Protein AF-A0A227FUS6-F1 (afdb_monomer_lite)

Structure (mmCIF, N/CA/C/O backbone):
data_AF-A0A227FUS6-F1
#
_entry.id   AF-A0A227FUS6-F1
#
loop_
_atom_site.group_PDB
_atom_site.id
_atom_site.type_symbol
_atom_site.label_atom_id
_atom_site.label_alt_id
_atom_site.label_comp_id
_atom_site.label_asym_id
_atom_site.label_entity_id
_atom_site.label_seq_id
_atom_site.pdbx_PDB_ins_code
_atom_site.Cartn_x
_atom_site.Cartn_y
_atom_site.Cartn_z
_atom_site.occupancy
_atom_site.B_iso_or_equiv
_atom_site.auth_seq_id
_atom_site.auth_comp_id
_atom_site.auth_asym_id
_atom_site.auth_atom_id
_atom_site.pdbx_PDB_model_num
ATOM 1 N N . MET A 1 1 ? -8.475 -4.785 -5.002 1.00 61.50 1 MET A N 1
ATOM 2 C CA . MET A 1 1 ? -7.171 -4.268 -4.537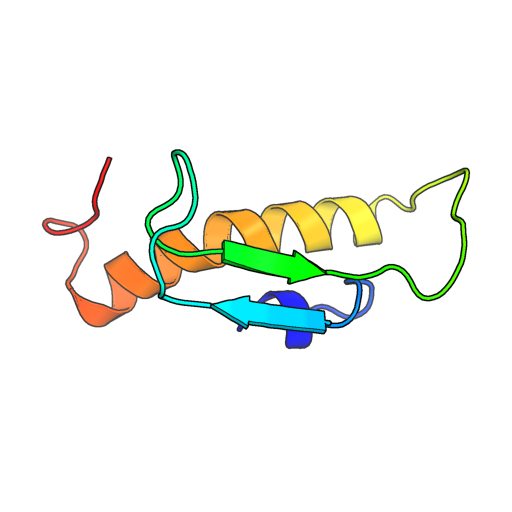 1.00 61.50 1 MET A CA 1
ATOM 3 C C . MET A 1 1 ? -6.626 -3.356 -5.619 1.00 61.50 1 MET A C 1
ATOM 5 O O . MET A 1 1 ? -6.510 -3.826 -6.744 1.00 61.50 1 MET A O 1
ATOM 9 N N . VAL A 1 2 ? -6.392 -2.075 -5.314 1.00 67.31 2 VAL A N 1
ATOM 10 C CA . VAL A 1 2 ? -6.124 -1.022 -6.317 1.00 67.31 2 VAL A CA 1
ATOM 11 C C . VAL A 1 2 ? -4.991 -1.416 -7.268 1.00 67.31 2 VAL A C 1
ATOM 13 O O . VAL A 1 2 ? -5.201 -1.373 -8.471 1.00 67.31 2 VAL A O 1
ATOM 16 N N . GLY A 1 3 ? -3.886 -1.972 -6.761 1.00 65.38 3 GLY A N 1
ATOM 17 C CA . GLY A 1 3 ? -2.760 -2.440 -7.583 1.00 65.38 3 GLY A CA 1
ATOM 18 C C . GLY A 1 3 ? -3.056 -3.563 -8.582 1.00 65.38 3 GLY A C 1
ATOM 19 O O . GLY A 1 3 ? -2.271 -3.776 -9.485 1.00 65.38 3 GLY A O 1
ATOM 20 N N . ARG A 1 4 ? -4.190 -4.270 -8.496 1.00 63.41 4 ARG A N 1
ATOM 21 C CA . ARG A 1 4 ? -4.616 -5.210 -9.557 1.00 63.41 4 ARG A CA 1
ATOM 22 C C . ARG A 1 4 ? -5.441 -4.528 -10.654 1.00 63.41 4 ARG A C 1
ATOM 24 O O . ARG A 1 4 ? -5.609 -5.085 -11.730 1.00 63.41 4 ARG A O 1
ATOM 31 N N . LEU A 1 5 ? -6.020 -3.370 -10.348 1.00 70.56 5 LEU A N 1
ATOM 32 C CA . LEU A 1 5 ? -6.908 -2.628 -11.241 1.00 70.56 5 LEU A CA 1
ATOM 33 C C . LEU A 1 5 ? -6.158 -1.565 -12.052 1.00 70.56 5 LEU A C 1
ATOM 35 O O . LEU A 1 5 ? -6.679 -1.126 -13.073 1.00 70.56 5 LEU A O 1
ATOM 39 N N . VAL A 1 6 ? -4.966 -1.138 -11.613 1.00 75.06 6 VAL A N 1
ATOM 40 C CA . VAL A 1 6 ? -4.188 -0.128 -12.339 1.00 75.06 6 VAL A CA 1
ATOM 41 C C . VAL A 1 6 ? -3.385 -0.778 -13.475 1.00 75.06 6 VAL A C 1
ATOM 43 O O . VAL A 1 6 ? -2.707 -1.774 -13.228 1.00 75.06 6 VAL A O 1
ATOM 46 N N . PRO A 1 7 ? -3.424 -0.230 -14.705 1.00 66.31 7 PRO A N 1
ATOM 47 C CA . PRO A 1 7 ? -2.878 -0.873 -15.905 1.00 66.31 7 PRO A CA 1
ATOM 48 C C . PRO A 1 7 ? -1.372 -1.176 -15.904 1.00 66.31 7 PRO A C 1
ATOM 50 O O . PRO A 1 7 ? -0.963 -2.082 -16.620 1.00 66.31 7 PRO A O 1
ATOM 53 N N . GLU A 1 8 ? -0.547 -0.449 -15.145 1.00 73.06 8 GLU A N 1
ATOM 54 C CA . GLU A 1 8 ? 0.918 -0.627 -15.161 1.00 73.06 8 GLU A CA 1
ATOM 55 C C . GLU A 1 8 ? 1.505 -1.107 -13.828 1.00 73.06 8 GLU A C 1
ATOM 57 O O . GLU A 1 8 ? 2.719 -1.053 -13.647 1.00 73.06 8 GLU A O 1
ATOM 62 N N . HIS A 1 9 ? 0.693 -1.555 -12.872 1.00 74.69 9 HIS A N 1
ATOM 63 C CA . HIS A 1 9 ? 1.214 -1.986 -11.575 1.00 74.69 9 HIS A CA 1
ATOM 64 C C . HIS A 1 9 ? 1.760 -3.421 -11.612 1.00 74.69 9 HIS A C 1
ATOM 66 O O . HIS A 1 9 ? 1.197 -4.290 -12.277 1.00 74.69 9 HIS A O 1
ATOM 72 N N . ASP A 1 10 ? 2.820 -3.684 -10.845 1.00 80.38 10 ASP A N 1
ATOM 73 C CA . ASP A 1 10 ? 3.384 -5.028 -10.718 1.00 80.38 10 ASP A CA 1
ATOM 74 C C . ASP A 1 10 ? 2.369 -6.017 -10.120 1.00 80.38 10 ASP A C 1
ATOM 76 O O . ASP A 1 10 ? 1.570 -5.644 -9.242 1.00 80.38 10 ASP A O 1
ATOM 80 N N . PRO A 1 11 ? 2.397 -7.292 -10.546 1.00 79.62 11 PRO A N 1
ATOM 81 C CA . PRO A 1 11 ? 1.478 -8.293 -10.038 1.00 79.62 11 PRO A CA 1
ATOM 82 C C . PRO A 1 11 ? 1.701 -8.554 -8.543 1.00 79.62 11 PRO A C 1
ATOM 84 O O . PRO A 1 11 ? 2.819 -8.551 -8.018 1.00 79.62 11 PRO A O 1
ATOM 87 N N . VAL A 1 12 ? 0.598 -8.812 -7.836 1.00 81.56 12 VAL A N 1
ATOM 88 C CA . VAL A 1 12 ? 0.636 -9.208 -6.425 1.00 81.56 12 VAL A CA 1
ATOM 89 C C . VAL A 1 12 ? 1.235 -10.607 -6.330 1.00 81.56 12 VAL A C 1
ATOM 91 O O . VAL A 1 12 ? 0.632 -11.576 -6.785 1.00 81.56 12 VAL A O 1
ATOM 94 N N . TYR A 1 13 ? 2.393 -10.713 -5.687 1.00 84.06 13 TYR A N 1
ATOM 95 C CA . TYR A 1 13 ? 3.062 -11.987 -5.448 1.00 84.06 13 TYR A CA 1
ATOM 96 C C . TYR A 1 13 ? 2.525 -12.677 -4.195 1.00 84.06 13 TYR A C 1
ATOM 98 O O . TYR A 1 13 ? 2.264 -13.880 -4.187 1.00 84.06 13 TYR A O 1
ATOM 106 N N . LYS A 1 14 ? 2.351 -11.916 -3.109 1.00 83.25 14 LYS A N 1
ATOM 107 C CA . LYS A 1 14 ? 1.898 -12.470 -1.830 1.00 83.25 14 LYS A CA 1
ATOM 108 C C . LYS A 1 14 ? 1.175 -11.432 -0.987 1.00 83.25 14 LYS A C 1
ATOM 110 O O . LYS A 1 14 ? 1.676 -10.331 -0.789 1.00 83.25 14 LYS A O 1
ATOM 115 N N . VAL A 1 15 ? 0.044 -11.831 -0.413 1.00 85.00 15 VAL A N 1
ATOM 116 C CA . VAL A 1 15 ? -0.671 -11.070 0.620 1.00 85.00 15 VAL A CA 1
ATOM 117 C C . VAL A 1 15 ? -0.583 -11.844 1.930 1.00 85.00 15 VAL A C 1
ATOM 119 O O . VAL A 1 15 ? -0.830 -13.050 1.956 1.00 85.00 15 VAL A O 1
ATOM 122 N N . SER A 1 16 ? -0.207 -11.173 3.016 1.00 84.25 16 SER A N 1
ATOM 123 C CA . SER A 1 16 ? -0.149 -11.768 4.352 1.00 84.25 16 SER A CA 1
ATOM 124 C C . SER A 1 16 ? -0.698 -10.804 5.391 1.00 84.25 16 SER A C 1
ATOM 126 O O . SER A 1 16 ? -0.257 -9.664 5.465 1.00 84.25 16 SER A O 1
ATOM 128 N N . ILE A 1 17 ? -1.595 -11.300 6.239 1.00 85.06 17 ILE A N 1
ATOM 129 C CA . ILE A 1 17 ? -2.081 -10.616 7.450 1.00 85.06 17 ILE A CA 1
ATOM 130 C C . ILE A 1 17 ? -1.342 -11.078 8.713 1.00 85.06 17 ILE A C 1
ATOM 132 O O . ILE A 1 17 ? -1.675 -10.680 9.821 1.00 85.06 17 ILE A O 1
ATOM 136 N N . ILE A 1 18 ? -0.374 -11.985 8.555 1.00 86.81 18 ILE A N 1
ATOM 137 C CA . ILE A 1 18 ? 0.445 -12.466 9.664 1.00 86.81 18 ILE A CA 1
ATOM 138 C C . ILE A 1 18 ? 1.484 -11.384 9.982 1.00 86.81 18 ILE A C 1
ATOM 140 O O . ILE A 1 18 ? 2.244 -11.020 9.072 1.00 86.81 18 ILE A O 1
ATOM 144 N N . PRO A 1 19 ? 1.560 -10.907 11.239 1.00 81.44 19 PRO A N 1
ATOM 145 C CA . PRO A 1 19 ? 2.509 -9.880 11.633 1.00 81.44 19 PRO A CA 1
ATOM 146 C C . PRO A 1 19 ? 3.934 -10.410 11.479 1.00 81.44 19 PRO A C 1
ATOM 148 O O . PRO A 1 19 ? 4.294 -11.450 12.037 1.00 81.44 19 PRO A O 1
ATOM 151 N N . ARG A 1 20 ? 4.753 -9.707 10.695 1.00 80.12 20 ARG A N 1
ATOM 152 C CA . ARG A 1 20 ? 6.161 -10.054 10.459 1.00 80.12 20 ARG A CA 1
ATOM 153 C C . ARG A 1 20 ? 7.007 -8.792 10.592 1.00 80.12 20 ARG A C 1
ATOM 155 O O . ARG A 1 20 ? 6.862 -7.850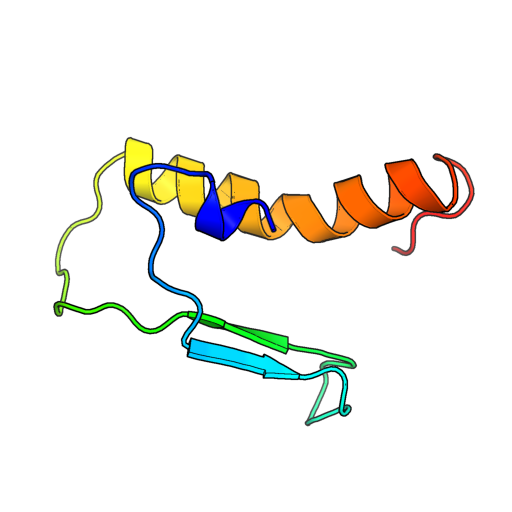 9.816 1.00 80.12 20 ARG A O 1
ATOM 162 N N . GLY A 1 21 ? 7.915 -8.782 11.566 1.00 82.94 21 GLY A N 1
ATOM 163 C CA . GLY A 1 21 ? 8.737 -7.609 11.864 1.00 82.94 21 GLY A CA 1
ATOM 164 C C . GLY A 1 21 ? 7.890 -6.443 12.381 1.00 82.94 21 GLY A C 1
ATOM 165 O O . GLY A 1 21 ? 7.092 -6.621 13.293 1.00 82.94 21 GLY A O 1
ATOM 166 N N . ARG A 1 22 ? 8.066 -5.249 11.800 1.00 82.00 22 ARG A N 1
ATOM 167 C CA . ARG A 1 22 ? 7.345 -4.023 12.201 1.00 82.00 22 ARG A CA 1
ATOM 168 C C . ARG A 1 22 ? 6.004 -3.825 11.482 1.00 82.00 22 ARG A C 1
ATOM 170 O O . ARG A 1 22 ? 5.337 -2.830 11.731 1.00 82.00 22 ARG A O 1
ATOM 177 N N . ALA A 1 23 ? 5.624 -4.737 10.587 1.00 81.00 23 ALA A N 1
ATOM 178 C CA . ALA A 1 23 ? 4.376 -4.664 9.838 1.00 81.00 23 ALA A CA 1
ATOM 179 C C . ALA A 1 23 ? 3.369 -5.701 10.358 1.00 81.00 23 ALA A C 1
ATOM 181 O O . ALA A 1 23 ? 3.707 -6.875 10.535 1.00 81.00 23 ALA A O 1
ATOM 182 N N . LEU A 1 24 ? 2.123 -5.268 10.564 1.00 80.81 24 LEU A N 1
ATOM 183 C CA . LEU A 1 24 ? 1.004 -6.120 10.995 1.00 80.81 24 LEU A CA 1
ATOM 184 C C . LEU A 1 24 ? 0.364 -6.907 9.838 1.00 80.81 24 LEU A C 1
ATOM 186 O O . LEU A 1 24 ? -0.381 -7.852 10.060 1.00 80.81 24 LEU A O 1
ATOM 190 N N . GLY A 1 25 ? 0.699 -6.550 8.603 1.00 82.44 25 GLY A N 1
ATOM 191 C CA . GLY A 1 25 ? 0.319 -7.227 7.374 1.00 82.44 25 GLY A CA 1
ATOM 192 C C . GLY A 1 25 ? 1.097 -6.606 6.219 1.00 82.44 25 GLY A C 1
ATOM 193 O O . GLY A 1 25 ? 1.495 -5.444 6.289 1.00 82.44 25 GLY A O 1
ATOM 194 N N . VAL A 1 26 ? 1.379 -7.382 5.177 1.00 83.81 26 VAL A N 1
ATOM 195 C CA . VAL A 1 26 ? 2.169 -6.918 4.034 1.00 83.81 26 VAL A CA 1
ATOM 196 C C . VAL A 1 26 ? 1.623 -7.483 2.734 1.00 83.81 26 VAL A C 1
ATOM 198 O O . VAL A 1 26 ? 1.273 -8.662 2.635 1.00 83.81 26 VAL A O 1
ATOM 201 N N . THR A 1 27 ? 1.581 -6.615 1.729 1.00 83.50 27 THR A N 1
ATOM 202 C CA . THR A 1 27 ? 1.376 -6.995 0.334 1.00 83.50 27 THR A CA 1
ATOM 203 C C . THR A 1 27 ? 2.702 -6.864 -0.385 1.00 83.50 27 THR A C 1
ATOM 205 O O . THR A 1 27 ? 3.310 -5.798 -0.370 1.00 83.50 27 THR A O 1
ATOM 208 N N . MET A 1 28 ? 3.159 -7.959 -0.978 1.00 83.38 28 MET A N 1
ATOM 209 C CA . MET A 1 28 ? 4.394 -8.022 -1.744 1.00 83.38 28 MET A CA 1
ATOM 210 C C . MET A 1 28 ? 4.057 -8.046 -3.229 1.00 83.38 28 MET A C 1
ATOM 212 O O . MET A 1 28 ? 3.262 -8.879 -3.674 1.00 83.38 28 MET A O 1
ATOM 216 N N . TYR A 1 29 ? 4.700 -7.155 -3.971 1.00 83.00 29 TYR A N 1
ATOM 217 C CA . TYR A 1 29 ? 4.663 -7.102 -5.425 1.00 83.00 29 TYR A CA 1
ATOM 218 C C . TYR A 1 29 ? 6.014 -7.576 -5.949 1.00 83.00 29 TYR A C 1
ATOM 220 O O . TYR A 1 29 ? 7.045 -7.237 -5.363 1.00 83.00 29 TYR A O 1
ATOM 228 N N . LEU A 1 30 ? 6.004 -8.396 -6.996 1.00 83.06 30 LEU A N 1
ATOM 229 C CA . LEU A 1 30 ? 7.225 -8.884 -7.629 1.00 83.06 30 LEU A CA 1
ATOM 230 C C . LEU A 1 30 ? 7.227 -8.398 -9.081 1.00 83.06 30 LEU A C 1
ATOM 232 O O . LEU A 1 30 ? 6.329 -8.793 -9.827 1.00 83.06 30 LEU A O 1
ATOM 236 N N . PRO A 1 31 ? 8.186 -7.548 -9.484 1.00 79.50 31 PRO A N 1
ATOM 237 C CA . PRO A 1 31 ? 8.284 -7.123 -10.870 1.00 79.50 31 PRO A CA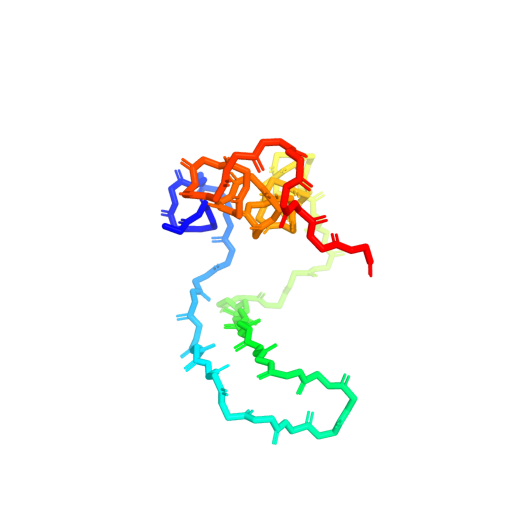 1
ATOM 238 C C . PRO A 1 31 ? 8.654 -8.317 -11.757 1.00 79.50 31 PRO A C 1
ATOM 240 O O . PRO A 1 31 ? 9.544 -9.099 -11.427 1.00 79.50 31 PRO A O 1
ATOM 243 N N . GLU A 1 32 ? 7.968 -8.464 -12.893 1.00 74.06 32 GLU A N 1
ATOM 244 C CA . GLU A 1 32 ? 8.237 -9.549 -13.854 1.00 74.06 32 GLU A CA 1
ATOM 245 C C . GLU A 1 32 ? 9.526 -9.324 -14.655 1.00 74.06 32 GLU A C 1
ATOM 247 O O . GLU A 1 32 ? 10.090 -10.259 -15.222 1.00 74.06 32 GLU A O 1
ATOM 252 N N . GLN A 1 33 ? 9.992 -8.078 -14.719 1.00 77.19 33 GLN A N 1
ATOM 253 C CA . GLN A 1 33 ? 11.196 -7.677 -15.434 1.00 77.19 33 GLN A CA 1
ATOM 254 C C . GLN A 1 33 ? 11.999 -6.710 -14.576 1.00 77.19 33 GLN A C 1
ATOM 256 O O . GLN A 1 33 ? 11.429 -5.857 -13.895 1.00 77.19 33 GLN A O 1
ATOM 261 N N . ASP A 1 34 ? 13.321 -6.819 -14.649 1.00 73.12 34 ASP A N 1
ATOM 262 C CA . ASP A 1 34 ? 14.217 -5.889 -13.975 1.00 73.12 34 ASP A CA 1
ATOM 263 C C . ASP A 1 34 ? 14.169 -4.539 -14.712 1.00 73.12 34 ASP A C 1
ATOM 265 O O . ASP A 1 34 ? 14.627 -4.411 -15.853 1.00 73.12 34 ASP A O 1
ATOM 269 N N . ARG A 1 35 ? 13.512 -3.542 -14.109 1.00 71.31 35 ARG A N 1
ATOM 270 C CA . ARG A 1 35 ? 13.282 -2.227 -14.725 1.00 71.31 35 ARG A CA 1
ATOM 271 C C . ARG A 1 35 ? 14.295 -1.221 -14.193 1.00 71.31 35 ARG A C 1
ATOM 273 O O . ARG A 1 35 ? 14.282 -0.878 -13.017 1.00 71.31 35 ARG A O 1
ATOM 280 N N . VAL A 1 36 ? 15.123 -0.677 -15.085 1.00 73.31 36 VAL A N 1
ATOM 281 C CA . VAL A 1 36 ? 16.065 0.418 -14.764 1.00 73.31 36 VAL A CA 1
ATOM 282 C C . VAL A 1 36 ? 15.375 1.790 -14.808 1.00 73.31 36 VAL A C 1
ATOM 284 O O . VAL A 1 36 ? 15.851 2.762 -14.228 1.00 73.31 36 VAL A O 1
ATOM 287 N N . SER A 1 37 ? 14.239 1.902 -15.502 1.00 78.06 37 SER A N 1
ATOM 288 C CA . SER A 1 37 ? 13.486 3.150 -15.661 1.00 78.06 37 SER A CA 1
ATOM 289 C C . SER A 1 37 ? 11.990 2.906 -15.494 1.00 78.06 37 SER A C 1
ATOM 291 O O . SER A 1 37 ? 11.468 1.875 -15.914 1.00 78.06 37 SER A O 1
ATOM 293 N N . MET A 1 38 ? 11.301 3.868 -14.881 1.00 82.00 38 MET A N 1
ATOM 294 C CA . MET A 1 38 ? 9.873 3.796 -14.569 1.00 82.00 38 MET A CA 1
ATOM 295 C C . MET A 1 38 ? 9.122 4.876 -15.346 1.00 82.00 38 MET A C 1
ATOM 297 O O . MET A 1 38 ? 9.538 6.036 -15.364 1.00 82.00 38 MET A O 1
ATOM 301 N N . SER A 1 39 ? 8.010 4.506 -15.983 1.00 85.06 39 SER A N 1
ATOM 302 C CA . SER A 1 39 ? 7.097 5.475 -16.587 1.00 85.06 39 SER A CA 1
ATOM 303 C C . SER A 1 39 ? 6.398 6.285 -15.489 1.00 85.06 39 SER A C 1
ATOM 305 O O . SER A 1 39 ? 6.221 5.831 -14.353 1.00 85.06 39 SER A O 1
ATOM 307 N N . ARG A 1 40 ? 5.940 7.492 -15.834 1.00 84.56 40 ARG A N 1
ATOM 308 C CA . ARG A 1 40 ? 5.103 8.298 -14.936 1.00 84.56 40 ARG A CA 1
ATOM 309 C C . ARG A 1 40 ? 3.844 7.533 -14.504 1.00 84.56 40 ARG A C 1
ATOM 311 O O . ARG A 1 40 ? 3.490 7.555 -13.332 1.00 84.56 40 ARG A O 1
ATOM 318 N N . GLN A 1 41 ? 3.204 6.836 -15.438 1.00 83.81 41 GLN A N 1
ATOM 319 C CA . GLN A 1 41 ? 1.983 6.072 -15.193 1.00 83.81 41 GLN A CA 1
ATOM 320 C C . GLN A 1 41 ? 2.222 4.892 -14.233 1.00 83.81 41 GLN A C 1
ATOM 322 O O . GLN A 1 41 ? 1.396 4.639 -13.354 1.00 83.81 41 GLN A O 1
ATOM 327 N N . HIS A 1 42 ? 3.374 4.223 -14.305 1.00 82.44 42 HIS A N 1
ATOM 328 C CA . HIS A 1 42 ? 3.760 3.193 -13.340 1.00 82.44 42 HIS A CA 1
ATOM 329 C C . HIS A 1 42 ? 3.977 3.775 -11.930 1.00 82.44 42 HIS A C 1
ATOM 331 O O . HIS A 1 42 ? 3.491 3.210 -10.948 1.00 82.44 42 HIS A O 1
ATOM 337 N N . LEU A 1 43 ? 4.609 4.949 -11.813 1.00 83.50 43 LEU A N 1
ATOM 338 C 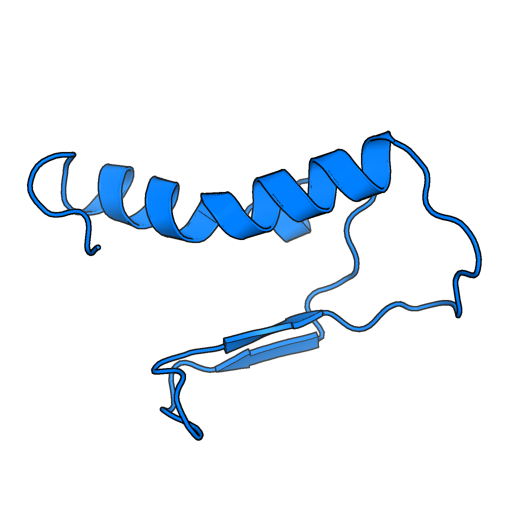CA . LEU A 1 43 ? 4.752 5.647 -10.525 1.00 83.50 43 LEU A CA 1
ATOM 339 C C . LEU A 1 43 ? 3.394 6.060 -9.935 1.00 83.50 43 LEU A C 1
ATOM 341 O O . LEU A 1 43 ? 3.138 5.831 -8.753 1.00 83.50 43 LEU A O 1
ATOM 345 N N . GLU A 1 44 ? 2.495 6.612 -10.752 1.00 85.62 44 GLU A N 1
ATOM 346 C CA . GLU A 1 44 ? 1.127 6.955 -10.333 1.00 85.62 44 GLU A CA 1
ATOM 347 C C . GLU A 1 44 ? 0.340 5.709 -9.890 1.00 85.62 44 GLU A C 1
ATOM 349 O O . GLU A 1 44 ? -0.405 5.746 -8.904 1.00 85.62 44 GLU A O 1
ATOM 354 N N . SER A 1 45 ? 0.561 4.575 -10.559 1.00 84.06 45 SER A N 1
ATOM 355 C CA . SER A 1 45 ? -0.028 3.286 -10.185 1.00 84.06 45 SER A CA 1
ATOM 356 C C . SER A 1 45 ? 0.465 2.803 -8.822 1.00 84.06 45 SER A C 1
ATOM 358 O O . SER A 1 45 ? -0.319 2.295 -8.012 1.00 84.06 45 SER A O 1
ATOM 360 N N . MET A 1 46 ? 1.759 2.976 -8.552 1.00 82.88 46 MET A N 1
ATOM 361 C CA . MET A 1 46 ? 2.383 2.595 -7.288 1.00 82.88 46 MET A CA 1
ATOM 362 C C . MET A 1 46 ? 1.843 3.443 -6.132 1.00 82.88 46 MET A C 1
ATOM 364 O O . MET A 1 46 ? 1.412 2.903 -5.112 1.00 82.88 46 MET A O 1
ATOM 368 N N . ILE A 1 47 ? 1.757 4.763 -6.328 1.00 85.62 47 ILE A N 1
ATOM 369 C CA . ILE A 1 47 ? 1.166 5.694 -5.356 1.00 85.62 47 ILE A CA 1
ATOM 370 C C . ILE A 1 47 ? -0.290 5.313 -5.060 1.00 85.62 47 ILE A C 1
ATOM 372 O O . ILE A 1 47 ? -0.673 5.184 -3.897 1.00 85.62 47 ILE A O 1
ATOM 376 N N . SER A 1 48 ? -1.089 5.059 -6.098 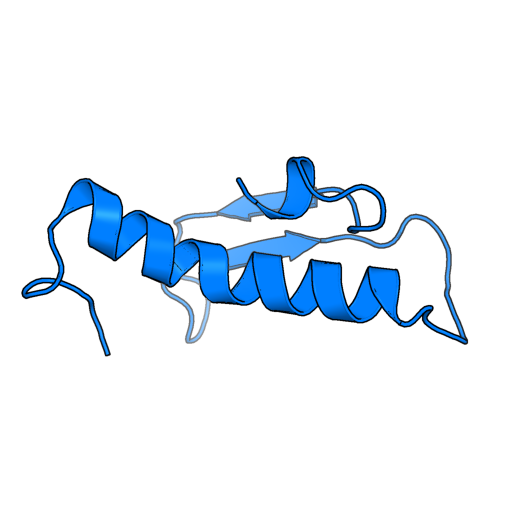1.00 85.50 48 SER A N 1
ATOM 377 C CA . SER A 1 48 ? -2.497 4.661 -5.950 1.00 85.50 48 SER A CA 1
ATOM 378 C C . SER A 1 48 ? -2.656 3.386 -5.113 1.00 85.50 48 SER A C 1
ATOM 380 O O . SER A 1 48 ? -3.584 3.265 -4.312 1.00 85.50 48 SER A O 1
ATOM 382 N N . SER A 1 49 ? -1.726 2.440 -5.250 1.00 83.12 49 SER A N 1
ATOM 383 C CA . SER A 1 49 ? -1.737 1.189 -4.486 1.00 83.12 49 SER A CA 1
ATOM 384 C C . SER A 1 49 ? -1.369 1.385 -3.017 1.00 83.12 49 SER A C 1
ATOM 386 O O . SER A 1 49 ? -1.947 0.711 -2.164 1.00 83.12 49 SER A O 1
ATOM 388 N N . LEU A 1 50 ? -0.474 2.331 -2.708 1.00 83.75 50 LEU A N 1
ATOM 389 C CA . LEU A 1 50 ? -0.128 2.700 -1.330 1.00 83.75 50 LEU A CA 1
ATOM 390 C C . LEU A 1 50 ? -1.315 3.349 -0.604 1.00 83.75 50 LEU A C 1
ATOM 392 O O . LEU A 1 50 ? -1.634 2.965 0.521 1.00 83.75 50 LEU A O 1
ATOM 396 N N . TYR A 1 51 ? -2.020 4.273 -1.262 1.00 84.94 51 TYR A N 1
ATOM 397 C CA . TYR A 1 51 ? -3.208 4.919 -0.686 1.00 84.94 51 TYR A CA 1
ATOM 398 C C . TYR A 1 51 ? -4.435 4.002 -0.612 1.00 84.94 51 TYR A C 1
ATOM 400 O O . TYR A 1 51 ? -5.358 4.266 0.161 1.00 84.94 51 TYR A O 1
ATOM 408 N N . GLY A 1 52 ? -4.448 2.902 -1.370 1.00 85.31 52 GLY A N 1
ATOM 409 C CA . GLY A 1 52 ? -5.576 1.975 -1.425 1.00 85.31 52 GLY A CA 1
ATOM 410 C C . GLY A 1 52 ? -5.949 1.355 -0.075 1.00 85.31 52 GLY A C 1
ATOM 411 O O . GLY A 1 52 ? -7.128 1.097 0.152 1.00 85.31 52 GLY A O 1
ATOM 412 N N . GLY A 1 53 ? -4.983 1.145 0.827 1.00 83.88 53 GLY A N 1
ATOM 413 C CA . GLY A 1 53 ? -5.256 0.636 2.178 1.00 83.88 53 GLY A CA 1
ATOM 414 C C . GLY A 1 53 ? -6.063 1.628 3.016 1.00 83.88 53 GLY A C 1
ATOM 415 O O . GLY A 1 53 ? -7.100 1.272 3.568 1.00 83.88 53 GLY A O 1
ATOM 416 N N . ARG A 1 54 ? -5.644 2.899 3.016 1.00 84.81 54 ARG A N 1
ATOM 417 C CA . ARG A 1 54 ? -6.330 3.970 3.747 1.00 84.81 54 ARG A CA 1
ATOM 418 C C . ARG A 1 54 ? -7.739 4.221 3.210 1.00 84.81 54 ARG A C 1
ATOM 420 O O . ARG A 1 54 ? -8.682 4.307 3.986 1.00 84.81 54 ARG A O 1
ATOM 427 N N . LEU A 1 55 ? -7.884 4.273 1.885 1.00 85.94 55 LEU A N 1
ATOM 428 C CA . LEU A 1 55 ? -9.191 4.390 1.229 1.00 85.94 55 LEU A CA 1
ATOM 429 C C . LEU A 1 55 ? -10.111 3.212 1.569 1.00 85.94 55 LEU A C 1
ATOM 431 O O . LEU A 1 55 ? -11.301 3.406 1.791 1.00 85.94 55 LEU A O 1
ATOM 435 N N . ALA A 1 56 ? -9.577 1.988 1.626 1.00 84.81 56 ALA A N 1
ATOM 436 C CA . ALA A 1 56 ? -10.362 0.820 2.010 1.00 84.81 56 ALA A CA 1
ATOM 437 C C . ALA A 1 56 ? -10.837 0.899 3.471 1.00 84.81 56 ALA A C 1
ATOM 439 O O . ALA A 1 56 ? -11.981 0.546 3.748 1.00 84.81 56 ALA A O 1
ATOM 440 N N . GLU A 1 57 ? -10.001 1.390 4.390 1.00 84.25 57 GLU A N 1
ATOM 441 C CA . GLU A 1 57 ? -10.408 1.629 5.781 1.00 84.25 57 GLU A CA 1
ATOM 442 C C . GLU A 1 57 ? -11.508 2.687 5.878 1.00 84.25 57 GLU A C 1
ATOM 444 O O . GLU A 1 57 ? -12.508 2.462 6.555 1.00 84.25 57 GLU A O 1
ATOM 449 N N . GLU A 1 58 ? -11.365 3.803 5.163 1.00 86.75 58 GLU A N 1
ATOM 450 C CA . GLU A 1 58 ? -12.363 4.874 5.145 1.00 86.75 58 GLU A CA 1
ATOM 451 C C . GLU A 1 58 ? -13.712 4.401 4.586 1.00 86.75 58 GLU A C 1
ATOM 453 O O . GLU A 1 58 ? -14.757 4.691 5.166 1.00 86.75 58 GLU A O 1
ATOM 458 N N . LEU A 1 59 ? -13.702 3.616 3.506 1.00 85.38 59 LEU A N 1
ATOM 459 C CA . LEU A 1 59 ? -14.924 3.084 2.895 1.00 85.38 59 LEU A CA 1
ATOM 460 C C . LEU A 1 59 ? -15.650 2.066 3.786 1.00 85.38 59 LEU A C 1
ATOM 462 O O . LEU A 1 59 ? -16.878 2.001 3.752 1.00 85.38 59 LEU A O 1
ATOM 466 N N . ILE A 1 60 ? -14.915 1.253 4.550 1.00 85.62 60 ILE A N 1
ATOM 467 C CA . ILE A 1 60 ? -15.498 0.189 5.381 1.00 85.62 60 ILE A CA 1
ATOM 468 C C . ILE A 1 60 ? -15.868 0.691 6.780 1.00 85.62 60 ILE A C 1
ATOM 470 O O . ILE A 1 60 ? -16.928 0.338 7.297 1.00 85.62 60 ILE A O 1
ATOM 474 N N . TYR A 1 61 ? -15.008 1.494 7.408 1.00 83.75 61 TYR A N 1
ATOM 475 C CA . TYR A 1 61 ? -15.160 1.915 8.803 1.00 83.75 61 TYR A CA 1
ATOM 476 C C . TYR A 1 61 ? -15.631 3.367 8.965 1.00 83.75 61 TYR A C 1
ATOM 478 O O . TYR A 1 61 ? -16.041 3.745 10.067 1.00 83.75 61 TYR A O 1
ATOM 486 N N . GLY A 1 62 ? -15.628 4.157 7.890 1.00 84.31 62 GLY A N 1
ATOM 487 C CA . GLY A 1 62 ? -15.957 5.581 7.895 1.00 84.31 62 GLY A CA 1
ATOM 488 C C . GLY A 1 62 ? -14.748 6.483 8.198 1.00 84.31 62 GLY A C 1
ATOM 489 O O . GLY A 1 62 ? -13.758 6.029 8.779 1.00 84.31 62 GLY A O 1
ATOM 490 N N . PRO A 1 63 ? -14.827 7.784 7.851 1.00 78.94 63 PRO A N 1
ATOM 491 C CA . PRO A 1 63 ? -13.705 8.730 7.936 1.00 78.94 63 PRO A CA 1
ATOM 492 C C . PRO A 1 63 ? -13.191 8.967 9.362 1.00 78.94 63 PRO A C 1
ATOM 494 O O . PRO A 1 63 ? -12.029 9.316 9.548 1.00 78.94 63 PRO A O 1
ATOM 497 N N . GLU A 1 64 ? -14.017 8.730 10.381 1.00 76.94 64 GLU A N 1
ATOM 498 C CA . GLU A 1 64 ? -13.628 8.916 11.786 1.00 76.94 64 GLU A CA 1
ATOM 499 C C . GLU A 1 64 ? -12.844 7.736 12.376 1.00 76.94 64 GLU A C 1
ATOM 501 O O . GLU A 1 64 ? -12.260 7.860 13.451 1.00 76.94 64 GLU A O 1
ATOM 506 N N . LYS A 1 65 ? -12.820 6.582 11.695 1.00 76.75 65 LYS A N 1
ATOM 507 C CA . LYS A 1 65 ? -12.191 5.345 12.193 1.00 76.75 65 LYS A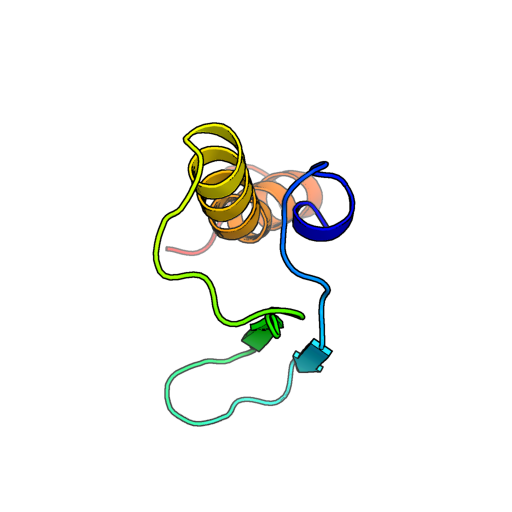 CA 1
ATOM 508 C C . LYS A 1 65 ? -10.939 4.940 11.416 1.00 76.75 65 LYS A C 1
ATOM 510 O O . LYS A 1 65 ? -10.489 3.802 11.533 1.00 76.75 65 LYS A O 1
ATOM 515 N N . VAL A 1 66 ? -10.380 5.854 10.628 1.00 76.44 66 VAL A N 1
ATOM 516 C CA . VAL A 1 66 ? -9.164 5.593 9.855 1.00 76.44 66 VAL A CA 1
ATOM 517 C C . VAL A 1 66 ? -7.945 5.630 10.779 1.00 76.44 66 VAL A C 1
ATOM 519 O O . VAL A 1 66 ? -7.743 6.600 11.512 1.00 76.44 66 VAL A O 1
ATOM 522 N N . SER A 1 67 ? -7.120 4.583 10.740 1.00 75.25 67 SER A N 1
ATOM 523 C CA . SER A 1 67 ? -5.915 4.489 11.575 1.00 75.25 67 SER A CA 1
ATOM 524 C C . SER A 1 67 ? -4.815 5.475 11.115 1.00 75.25 67 SER A C 1
ATOM 526 O O . SER A 1 67 ? -4.795 5.878 9.948 1.00 75.25 67 SER A O 1
ATOM 528 N N . THR A 1 68 ? -3.954 5.959 12.028 1.00 64.94 68 THR A N 1
ATOM 529 C CA . THR A 1 68 ? -2.843 6.904 11.730 1.00 64.94 68 THR A CA 1
ATOM 530 C C . THR A 1 68 ? -1.494 6.208 11.791 1.00 64.94 68 THR A C 1
ATOM 532 O O . THR A 1 68 ? -1.283 5.452 12.765 1.00 64.94 68 THR A O 1
#

Sequence (68 aa):
MVGRLVPEHDPVYKVSIIPRGRALGVTMYLPEQDRVSMSRQHLESMISSLYGGRLAEELIYGPEKVST

Foldseek 3Di:
DLQVVQPQHADFPDWACPDDDPDNIDTDGDHPDDDPDDDPSHVVSVVRVVCVVQVVCCVPVNPVRGDD

InterPro domains:
  IPR000642 Peptidase M41 [PF01434] (1-68)
  IPR037219 Peptidase M41-like [G3DSA:1.20.58.760] (1-68)
  IPR037219 Peptidase M41-like [SSF140990] (2-68)

Secondary structure (DSSP, 8-state):
-HHHHSTTPPPEEEEE-S-BTTBSSEEEE--SS--SS--HHHHHHHHHHHHHHHHHHHHHH-GGG---

pLDDT: mean 80.03, std 6.21, range [61.5, 86.81]

Organism: Vibrio parahaemolyticus (NCBI:txid670)

Radius of gyration: 13.63 Å; chains: 1; bounding box: 32×21×29 Å